Protein AF-A0A7C5D3S9-F1 (afdb_monomer_lite)

Sequence (123 aa):
MNYLIEELVKDNLITKSNVRDFILKNPKRQVRIGALLSQNYIEKSQFYQYILQKLRVGDLSFDSIDALSKEDVNSVELYEFIAQNLNIEYIDLQNIEIDSSLLDKIPTSILLKNRIVITEEDD

pLDDT: mean 89.36, std 5.81, range [56.31, 95.62]

Foldseek 3Di:
DPPVVVVCCVVVQAHPVLVVVLCVVCVPDDDFPLSCCVVVRGPPVNVLVVVLVCVVVVVDDPVVLVVNVVSVDDSLVSQCVNCVVVVHDDDDPPPADADPVVCVVDPVVVCVVVVHGDRDDDD

Radius of gyration: 18.66 Å; chains: 1; bounding box: 46×27×51 Å

Structure (mmCIF, N/CA/C/O backbone):
data_AF-A0A7C5D3S9-F1
#
_entry.id   AF-A0A7C5D3S9-F1
#
loop_
_atom_site.group_PDB
_atom_site.id
_atom_site.type_symbol
_atom_site.label_atom_id
_atom_site.label_alt_id
_atom_site.label_comp_id
_atom_site.label_asym_id
_atom_site.label_entity_id
_atom_site.label_seq_id
_atom_site.pdbx_PDB_ins_code
_atom_site.Cartn_x
_atom_site.Cartn_y
_atom_site.Cartn_z
_atom_site.occupancy
_atom_site.B_iso_or_equiv
_atom_site.auth_seq_id
_atom_site.auth_comp_id
_atom_site.auth_asym_id
_atom_site.auth_atom_id
_atom_site.pdbx_PDB_model_num
ATOM 1 N N . MET A 1 1 ? -21.181 1.972 4.518 1.00 56.31 1 MET A N 1
ATOM 2 C CA . MET A 1 1 ? -19.874 1.904 5.207 1.00 56.31 1 MET A CA 1
ATOM 3 C C . MET A 1 1 ? -18.843 1.624 4.114 1.00 56.31 1 MET A C 1
ATOM 5 O O . MET A 1 1 ? -19.260 1.213 3.039 1.00 56.31 1 MET A O 1
ATOM 9 N N . ASN A 1 2 ? -17.569 1.999 4.263 1.00 72.88 2 ASN A N 1
ATOM 10 C CA . ASN A 1 2 ? -16.589 1.798 3.182 1.00 72.88 2 ASN A CA 1
ATOM 11 C C . ASN A 1 2 ? -16.444 0.283 2.917 1.00 72.88 2 ASN A C 1
ATOM 13 O O . ASN A 1 2 ? -16.224 -0.461 3.871 1.00 72.88 2 ASN A O 1
ATOM 17 N N . TYR A 1 3 ? -16.582 -0.154 1.659 1.00 82.62 3 TYR A N 1
ATOM 18 C CA . TYR A 1 3 ? -16.508 -1.567 1.252 1.00 82.62 3 TYR A CA 1
ATOM 19 C C . TYR A 1 3 ? -15.254 -2.263 1.795 1.00 82.62 3 TYR A C 1
ATOM 21 O O . TYR A 1 3 ? -15.325 -3.373 2.313 1.00 82.62 3 TYR A O 1
ATOM 29 N N . LEU A 1 4 ? -14.108 -1.580 1.778 1.00 85.06 4 LEU A N 1
ATOM 30 C CA . LEU A 1 4 ? -12.866 -2.160 2.275 1.00 85.06 4 LEU A CA 1
ATOM 31 C C . LEU A 1 4 ? -12.877 -2.340 3.800 1.00 85.06 4 LEU A C 1
ATOM 33 O O . LEU A 1 4 ? -12.334 -3.314 4.300 1.00 85.06 4 LEU A O 1
ATOM 37 N N . ILE A 1 5 ? -13.545 -1.459 4.550 1.00 88.38 5 ILE A N 1
ATOM 38 C CA . ILE A 1 5 ? -13.721 -1.636 6.002 1.00 88.38 5 ILE A CA 1
ATOM 39 C C . ILE A 1 5 ? -14.595 -2.862 6.289 1.00 88.38 5 ILE A C 1
ATOM 41 O O . ILE A 1 5 ? -14.334 -3.589 7.243 1.00 88.38 5 ILE A O 1
ATOM 45 N N . GLU A 1 6 ? -15.614 -3.114 5.466 1.00 89.81 6 GLU A N 1
ATOM 46 C CA . GLU A 1 6 ? -16.454 -4.309 5.590 1.00 89.81 6 GLU A CA 1
ATOM 47 C C . GLU A 1 6 ? -15.651 -5.590 5.319 1.00 89.81 6 GLU A C 1
ATOM 49 O O . GLU A 1 6 ? -15.747 -6.536 6.103 1.00 89.81 6 GLU A O 1
ATOM 54 N N . GLU A 1 7 ? -14.795 -5.597 4.293 1.00 91.38 7 GLU A N 1
ATOM 55 C CA . GLU A 1 7 ? -13.892 -6.723 4.018 1.00 91.38 7 GLU A CA 1
ATOM 56 C C . GLU A 1 7 ? -12.853 -6.918 5.137 1.00 91.38 7 GLU A C 1
ATOM 58 O O . GLU A 1 7 ? -12.636 -8.045 5.569 1.00 91.38 7 GLU A O 1
ATOM 63 N N . LEU A 1 8 ? -12.288 -5.846 5.707 1.00 92.56 8 LEU A N 1
ATOM 64 C CA . LEU A 1 8 ? -11.378 -5.947 6.860 1.00 92.56 8 LEU A CA 1
ATOM 65 C C . LEU A 1 8 ? -12.062 -6.553 8.096 1.00 92.56 8 LEU A C 1
ATOM 67 O O . LEU A 1 8 ? -11.425 -7.272 8.866 1.00 92.56 8 LEU A O 1
ATOM 71 N N . VAL A 1 9 ? -13.356 -6.277 8.295 1.00 93.81 9 VAL A N 1
ATOM 72 C CA . VAL A 1 9 ? -14.151 -6.915 9.356 1.00 93.81 9 VAL A CA 1
ATOM 73 C C . VAL A 1 9 ? -14.395 -8.390 9.048 1.00 93.81 9 VAL A C 1
ATOM 75 O O . VAL A 1 9 ? -14.278 -9.234 9.934 1.00 93.81 9 VAL A O 1
ATOM 78 N N . LYS A 1 10 ? -14.767 -8.702 7.807 1.00 93.31 10 LYS A N 1
ATOM 79 C CA . LYS A 1 10 ? -15.065 -10.063 7.344 1.00 93.31 10 LYS A CA 1
ATOM 80 C C . LYS A 1 10 ? -13.840 -10.976 7.427 1.00 93.31 10 LYS A C 1
ATOM 82 O O . LYS A 1 10 ? -13.966 -12.106 7.891 1.00 93.31 10 LYS A O 1
ATOM 87 N N . ASP A 1 11 ? -12.672 -10.453 7.069 1.00 92.50 11 ASP A N 1
ATOM 88 C CA . ASP A 1 11 ? -11.399 -11.175 7.084 1.00 92.50 11 ASP A CA 1
ATOM 89 C C . ASP A 1 11 ? -10.700 -11.098 8.464 1.00 92.50 11 ASP A C 1
ATOM 91 O O . ASP A 1 11 ? -9.571 -11.553 8.625 1.00 92.50 11 ASP A O 1
ATOM 95 N N . ASN A 1 12 ? -11.396 -10.592 9.493 1.00 92.88 12 ASN A N 1
ATOM 96 C CA . ASN A 1 12 ? -10.963 -10.512 10.897 1.00 92.88 12 ASN A CA 1
ATOM 97 C C . ASN A 1 12 ? -9.692 -9.683 11.156 1.00 92.88 12 ASN A C 1
ATOM 99 O O . ASN A 1 12 ? -9.032 -9.874 12.178 1.00 92.88 12 ASN A O 1
ATOM 103 N N . LEU A 1 13 ? -9.371 -8.723 10.287 1.00 93.81 13 LEU A N 1
ATOM 104 C CA . LEU A 1 13 ? -8.325 -7.732 10.562 1.00 93.81 13 LEU A CA 1
ATOM 105 C C . LEU A 1 13 ? -8.773 -6.707 11.610 1.00 93.81 13 LEU A C 1
ATOM 107 O O . LEU A 1 13 ? -7.954 -6.171 12.350 1.00 93.81 13 LEU A O 1
ATOM 111 N N . ILE A 1 14 ? -10.078 -6.445 11.676 1.00 92.88 14 ILE A N 1
ATOM 112 C CA . ILE A 1 14 ? -10.727 -5.647 12.722 1.00 92.88 14 ILE A CA 1
ATOM 113 C C . ILE A 1 14 ? -12.044 -6.273 13.127 1.00 92.88 14 ILE A C 1
ATOM 115 O O . ILE A 1 14 ? -12.665 -7.012 12.373 1.00 92.88 14 ILE A O 1
ATOM 119 N N . THR A 1 15 ? -12.537 -5.913 14.305 1.00 93.00 15 THR A N 1
ATOM 120 C CA . THR A 1 15 ? -13.878 -6.311 14.734 1.00 93.00 15 THR A CA 1
ATOM 121 C C . THR A 1 15 ? -14.879 -5.171 14.572 1.00 93.00 15 THR A C 1
ATOM 123 O O . THR A 1 15 ? -14.541 -3.986 14.626 1.00 93.00 15 THR A O 1
ATOM 126 N N . LYS A 1 16 ? -16.170 -5.514 14.484 1.00 91.75 16 LYS A N 1
ATOM 127 C CA . LYS A 1 16 ? -17.255 -4.520 14.583 1.00 91.75 16 LYS A CA 1
ATOM 128 C C . LYS A 1 16 ? -17.191 -3.724 15.893 1.00 91.75 16 LYS A C 1
ATOM 130 O O . LYS A 1 16 ? -17.602 -2.566 15.909 1.00 91.75 16 LYS A O 1
ATOM 135 N N . SER A 1 17 ? -16.667 -4.324 16.969 1.00 92.19 17 SER A N 1
ATOM 136 C CA . SER A 1 17 ? -16.443 -3.623 18.238 1.00 92.19 17 SER A CA 1
ATOM 137 C C . SER A 1 17 ? -15.373 -2.548 18.088 1.00 92.19 17 SER A C 1
ATOM 139 O O . SER A 1 17 ? -15.618 -1.419 18.484 1.00 92.19 17 SER A O 1
ATOM 141 N N . ASN A 1 18 ? -14.246 -2.846 17.431 1.00 90.44 18 ASN A N 1
ATOM 142 C CA . ASN A 1 18 ? -13.197 -1.856 17.167 1.00 90.44 18 ASN A CA 1
ATOM 143 C C . ASN A 1 18 ? -13.738 -0.650 16.389 1.00 90.44 18 ASN A C 1
ATOM 145 O O . ASN A 1 18 ? -13.484 0.492 16.763 1.00 90.44 18 ASN A O 1
ATOM 149 N N . VAL A 1 19 ? -14.542 -0.899 15.350 1.00 90.31 19 VAL A N 1
ATOM 150 C CA . VAL A 1 19 ? -15.183 0.169 14.565 1.00 90.31 19 VAL A CA 1
ATOM 151 C C . VAL A 1 19 ? -16.153 0.983 15.425 1.00 90.31 19 VAL A C 1
ATOM 153 O O . VAL A 1 19 ? -16.147 2.213 15.377 1.00 90.31 19 VAL A O 1
ATOM 156 N N . ARG A 1 20 ? -16.977 0.318 16.243 1.00 91.75 20 ARG A N 1
ATOM 157 C CA . ARG A 1 20 ? -17.907 0.989 17.158 1.00 91.75 20 ARG A CA 1
ATOM 158 C C . ARG A 1 20 ? -17.167 1.844 18.186 1.00 91.75 20 ARG A C 1
ATOM 160 O O . ARG A 1 20 ? -17.545 2.994 18.394 1.00 91.75 20 ARG A O 1
ATOM 167 N N . ASP A 1 21 ? -16.112 1.309 18.786 1.00 93.88 21 ASP A N 1
ATOM 168 C CA . ASP A 1 21 ? -15.279 2.003 19.766 1.00 93.88 21 ASP A CA 1
ATOM 169 C C . ASP A 1 21 ? -14.603 3.228 19.146 1.00 93.88 21 ASP A C 1
ATOM 171 O O . ASP A 1 21 ? -14.582 4.295 19.763 1.00 93.88 21 ASP A O 1
ATOM 175 N N . PHE A 1 22 ? -14.125 3.112 17.900 1.00 92.44 22 PHE A N 1
ATOM 176 C CA . PHE A 1 22 ? -13.592 4.242 17.145 1.00 92.44 22 PHE A CA 1
ATOM 177 C C . PHE A 1 22 ? -14.638 5.350 16.979 1.00 92.44 22 PHE A C 1
ATOM 179 O O . PHE A 1 22 ? -14.340 6.505 17.282 1.00 92.44 22 PHE A O 1
ATOM 186 N N . ILE A 1 23 ? -15.861 5.010 16.551 1.00 91.56 23 ILE A N 1
ATOM 187 C CA . ILE A 1 23 ? -16.956 5.979 16.359 1.00 91.56 23 ILE A CA 1
ATOM 188 C C . ILE A 1 23 ? -17.303 6.675 17.679 1.00 91.56 23 ILE A C 1
ATOM 190 O O . ILE A 1 23 ? -17.434 7.897 17.718 1.00 91.56 23 ILE A O 1
ATOM 194 N N . LEU A 1 24 ? -17.423 5.910 18.768 1.00 92.31 24 LEU A N 1
ATOM 195 C CA . LEU A 1 24 ? -17.780 6.444 20.084 1.00 92.31 24 LEU A CA 1
ATOM 196 C C . LEU A 1 24 ? -16.711 7.395 20.634 1.00 92.31 24 LEU A C 1
ATOM 198 O O . LEU A 1 24 ? -17.048 8.430 21.204 1.00 92.31 24 LEU A O 1
ATOM 202 N N . LYS A 1 25 ? -15.427 7.071 20.444 1.00 90.44 25 LYS A N 1
ATOM 203 C CA . LYS A 1 25 ? -14.309 7.920 20.884 1.00 90.44 25 LYS A CA 1
ATOM 204 C C . LYS A 1 25 ? -14.055 9.106 19.952 1.00 90.44 25 LYS A C 1
ATOM 206 O O . LYS A 1 25 ? -13.477 10.099 20.383 1.00 90.44 25 LYS A O 1
ATOM 211 N N . ASN A 1 26 ? -14.499 9.031 18.696 1.00 87.12 26 ASN A N 1
ATOM 212 C CA . ASN A 1 26 ? -14.267 10.055 17.677 1.00 87.12 26 ASN A CA 1
ATOM 213 C C . ASN A 1 26 ? -15.575 10.504 16.991 1.00 87.12 26 ASN A C 1
ATOM 215 O O . ASN A 1 26 ? -15.680 10.429 15.766 1.00 87.12 26 ASN A O 1
ATOM 219 N N . PRO A 1 27 ? -16.558 11.053 17.727 1.00 82.69 27 PRO A N 1
ATOM 220 C CA . PRO A 1 27 ? -17.910 11.303 17.209 1.00 82.69 27 PRO A CA 1
ATOM 221 C C . PRO A 1 27 ? -17.979 12.313 16.051 1.00 82.69 27 PRO A C 1
ATOM 223 O O . PRO A 1 27 ? -18.977 12.372 15.341 1.00 82.69 27 PRO A O 1
ATOM 226 N N . LYS A 1 28 ? -16.932 13.126 15.858 1.00 85.00 28 LYS A N 1
ATOM 227 C CA . LYS A 1 28 ? -16.829 14.109 14.766 1.00 85.00 28 LYS A CA 1
ATOM 228 C C . LYS A 1 28 ? -15.975 13.635 13.584 1.00 85.00 28 LYS A C 1
ATOM 230 O O . LYS A 1 28 ? -15.870 14.366 12.604 1.00 85.00 28 LYS A O 1
ATOM 235 N N . ARG A 1 29 ? -15.317 12.472 13.672 1.00 80.88 29 ARG A N 1
ATOM 236 C CA . ARG A 1 29 ? -14.454 11.959 12.598 1.00 80.88 29 ARG A CA 1
ATOM 237 C C . ARG A 1 29 ? -15.192 10.918 11.771 1.00 80.88 29 ARG A C 1
ATOM 239 O O . ARG A 1 29 ? -15.876 10.049 12.302 1.00 80.88 29 ARG A O 1
ATOM 246 N N . GLN A 1 30 ? -14.997 10.987 10.460 1.00 84.44 30 GLN A N 1
ATOM 247 C CA . GLN A 1 30 ? -15.427 9.933 9.552 1.00 84.44 30 GLN A CA 1
ATOM 248 C C . GLN A 1 30 ? -14.591 8.668 9.796 1.00 84.44 30 GLN A C 1
ATOM 250 O O . GLN A 1 30 ? -13.391 8.750 10.060 1.00 84.44 30 GLN A O 1
ATOM 255 N N . VAL A 1 31 ? -15.220 7.496 9.692 1.00 87.12 31 VAL A N 1
ATOM 256 C CA . VAL A 1 31 ? -14.510 6.212 9.742 1.00 87.12 31 VAL A CA 1
ATOM 257 C C . VAL A 1 31 ? -13.793 6.008 8.408 1.00 87.12 31 VAL A C 1
ATOM 259 O O . VAL A 1 31 ? -14.433 5.678 7.412 1.00 87.12 31 VAL A O 1
ATOM 262 N N . ARG A 1 32 ? -12.479 6.244 8.410 1.00 90.69 32 ARG A N 1
ATOM 263 C CA . ARG A 1 32 ? -11.563 6.056 7.276 1.00 90.69 32 ARG A CA 1
ATOM 264 C C . ARG A 1 32 ? -10.429 5.124 7.669 1.00 90.69 32 ARG A C 1
ATOM 266 O O . ARG A 1 32 ? -10.085 5.045 8.850 1.00 90.69 32 ARG A O 1
ATOM 273 N N . ILE A 1 33 ? -9.816 4.465 6.693 1.00 92.31 33 ILE A N 1
ATOM 274 C CA . ILE A 1 33 ? -8.746 3.489 6.953 1.00 92.31 33 ILE A CA 1
ATOM 275 C C . ILE A 1 33 ? -7.523 4.148 7.596 1.00 92.31 33 ILE A C 1
ATOM 277 O O . ILE A 1 33 ? -7.052 3.661 8.622 1.00 92.31 33 ILE A O 1
ATOM 281 N N . GLY A 1 34 ? -7.067 5.296 7.091 1.00 92.19 34 GLY A N 1
ATOM 282 C CA . GLY A 1 34 ? -5.962 6.050 7.692 1.00 92.19 34 GLY A CA 1
ATOM 283 C C . GLY A 1 34 ? -6.241 6.465 9.140 1.00 92.19 34 GLY A C 1
ATOM 284 O O . GLY A 1 34 ? -5.355 6.454 9.998 1.00 92.19 34 GLY A O 1
ATOM 285 N N . ALA A 1 35 ? -7.504 6.740 9.470 1.00 92.00 35 ALA A N 1
ATOM 286 C CA . ALA A 1 35 ? -7.928 7.024 10.840 1.00 92.00 35 ALA A CA 1
ATOM 287 C C . ALA A 1 35 ? -7.830 5.788 11.755 1.00 92.00 35 ALA A C 1
ATOM 289 O O . ALA A 1 35 ? -7.421 5.910 12.909 1.00 92.00 35 ALA A O 1
ATOM 290 N N . LEU A 1 36 ? -8.188 4.605 11.248 1.00 93.06 36 LEU A N 1
ATOM 291 C CA . LEU A 1 36 ? -8.080 3.349 11.994 1.00 93.06 36 LEU A CA 1
ATOM 292 C C . LEU A 1 36 ? -6.614 2.939 12.196 1.00 93.06 36 LEU A C 1
ATOM 294 O O . LEU A 1 36 ? -6.256 2.514 13.294 1.00 93.06 36 LEU A O 1
ATOM 298 N N . LEU A 1 37 ? -5.772 3.133 11.177 1.00 93.56 37 LEU A N 1
ATOM 299 C CA . LEU A 1 37 ? -4.326 2.904 11.240 1.00 93.56 37 LEU A CA 1
ATOM 300 C C . LEU A 1 37 ? -3.646 3.851 12.240 1.00 93.56 37 LEU A C 1
ATOM 302 O O . LEU A 1 37 ? -2.952 3.400 13.143 1.00 93.56 37 LEU A O 1
ATOM 306 N N . SER A 1 38 ? -3.895 5.161 12.141 1.00 92.38 38 SER A N 1
ATOM 307 C CA . SER A 1 38 ? -3.262 6.165 13.020 1.00 92.38 38 SER A CA 1
ATOM 308 C C . SER A 1 38 ? -3.654 6.043 14.495 1.00 92.38 38 SER A C 1
ATOM 310 O O . SER A 1 38 ? -2.931 6.523 15.365 1.00 92.38 38 SER A O 1
ATOM 312 N N . GLN A 1 39 ? -4.789 5.406 14.791 1.00 91.81 39 GLN A N 1
ATOM 313 C CA . GLN A 1 39 ? -5.239 5.133 16.158 1.00 91.81 39 GLN A CA 1
ATOM 314 C C . GLN A 1 39 ? -5.007 3.680 16.600 1.00 91.81 39 GLN A C 1
ATOM 316 O O . GLN A 1 39 ? -5.527 3.283 17.642 1.00 91.81 39 GLN A O 1
ATOM 321 N N . ASN A 1 40 ? -4.228 2.895 15.846 1.00 92.31 40 ASN A N 1
ATOM 322 C CA . ASN A 1 40 ? -3.874 1.506 16.160 1.00 92.31 40 ASN A CA 1
ATOM 323 C C . ASN A 1 40 ? -5.081 0.563 16.338 1.00 92.31 40 ASN A C 1
ATOM 325 O O . ASN A 1 40 ? -4.999 -0.422 17.070 1.00 92.31 40 ASN A O 1
ATOM 329 N N . TYR A 1 41 ? -6.209 0.842 15.676 1.00 92.56 41 TYR A N 1
ATOM 330 C CA . TYR A 1 41 ? -7.298 -0.138 15.560 1.00 92.56 41 TYR A CA 1
ATOM 331 C C . TYR A 1 41 ? -6.965 -1.236 14.549 1.00 92.56 41 TYR A C 1
ATOM 333 O O . TYR A 1 41 ? -7.558 -2.307 14.610 1.00 92.56 41 TYR A O 1
ATOM 341 N N . ILE A 1 42 ? -6.034 -0.951 13.635 1.00 92.69 42 ILE A N 1
ATOM 342 C CA . ILE A 1 42 ? -5.431 -1.889 12.691 1.00 92.69 42 ILE A CA 1
ATOM 343 C C . ILE A 1 42 ? -3.924 -1.735 12.823 1.00 92.69 42 ILE A C 1
ATOM 345 O O . ILE A 1 42 ? -3.424 -0.609 12.801 1.00 92.69 42 ILE A O 1
ATOM 349 N N . GLU A 1 43 ? -3.202 -2.842 12.939 1.00 93.00 43 GLU A N 1
ATOM 350 C CA . GLU A 1 43 ? -1.746 -2.807 12.872 1.00 93.00 43 GLU A CA 1
ATOM 351 C C . GLU A 1 43 ? -1.312 -2.593 11.411 1.00 93.00 43 GLU A C 1
ATOM 353 O O . GLU A 1 43 ? -1.813 -3.237 10.485 1.00 93.00 43 GLU A O 1
ATOM 358 N N . LYS A 1 44 ? -0.415 -1.630 11.184 1.00 93.81 44 LYS A N 1
ATOM 359 C CA . LYS A 1 44 ? -0.055 -1.165 9.840 1.00 93.81 44 LYS A CA 1
ATOM 360 C C . LYS A 1 44 ? 0.582 -2.265 8.994 1.00 93.81 44 LYS A C 1
ATOM 362 O O . LYS A 1 44 ? 0.224 -2.401 7.827 1.00 93.81 44 LYS A O 1
ATOM 367 N N . SER A 1 45 ? 1.480 -3.065 9.567 1.00 92.88 45 SER A N 1
ATOM 368 C CA . SER A 1 45 ? 2.129 -4.156 8.838 1.00 92.88 45 SER A CA 1
ATOM 369 C C . SER A 1 45 ? 1.134 -5.257 8.448 1.00 92.88 45 SER A C 1
ATOM 371 O O . SER A 1 45 ? 1.178 -5.738 7.318 1.00 92.88 45 SER A O 1
ATOM 373 N N . GLN A 1 46 ? 0.168 -5.586 9.312 1.00 94.81 46 GLN A N 1
ATOM 374 C CA . GLN A 1 46 ? -0.929 -6.511 9.015 1.00 94.81 46 GLN A CA 1
ATOM 375 C C . GLN A 1 46 ? -1.812 -5.992 7.883 1.00 94.81 46 GLN A C 1
ATOM 377 O O . GLN A 1 46 ? -2.149 -6.748 6.972 1.00 94.81 46 GLN A O 1
ATOM 382 N N . PHE A 1 47 ? -2.150 -4.700 7.901 1.00 95.44 47 PHE A N 1
ATOM 383 C CA . PHE A 1 47 ? -2.894 -4.078 6.809 1.00 95.44 47 PHE A CA 1
ATOM 384 C C . PHE A 1 47 ? -2.120 -4.149 5.487 1.00 95.44 47 PHE A C 1
ATOM 386 O O . PHE A 1 47 ? -2.682 -4.545 4.470 1.00 95.44 47 PHE A O 1
ATOM 393 N N . TYR A 1 48 ? -0.824 -3.831 5.494 1.00 95.56 48 TYR A N 1
ATOM 394 C CA . TYR A 1 48 ? 0.001 -3.859 4.282 1.00 95.56 48 TYR A CA 1
ATOM 395 C C . TYR A 1 48 ? 0.157 -5.285 3.736 1.00 95.56 48 TYR A C 1
ATOM 397 O O . TYR A 1 48 ? 0.004 -5.503 2.534 1.00 95.56 48 TYR A O 1
ATOM 405 N N . GLN A 1 49 ? 0.362 -6.275 4.612 1.00 95.31 49 GLN A N 1
ATOM 406 C CA . GLN A 1 49 ? 0.370 -7.692 4.235 1.00 95.31 49 GLN A CA 1
ATOM 407 C C . GLN A 1 49 ? -0.964 -8.131 3.620 1.00 95.31 49 GLN A C 1
ATOM 409 O O . GLN A 1 49 ? -0.978 -8.839 2.615 1.00 95.31 49 GLN A O 1
ATOM 414 N N . TYR A 1 50 ? -2.088 -7.690 4.183 1.00 95.12 50 TYR A N 1
ATOM 415 C CA . TYR A 1 50 ? -3.410 -7.990 3.643 1.00 95.12 50 TYR A CA 1
ATOM 416 C C . TYR A 1 50 ? -3.615 -7.409 2.241 1.00 95.12 50 TYR A C 1
ATOM 418 O O . TYR A 1 50 ? -4.057 -8.123 1.341 1.00 95.12 50 TYR A O 1
ATOM 426 N N . ILE A 1 51 ? -3.238 -6.145 2.020 1.00 94.69 51 ILE A N 1
ATOM 427 C CA . ILE A 1 51 ? -3.313 -5.534 0.687 1.00 94.69 51 ILE A CA 1
ATOM 428 C C . ILE A 1 51 ? -2.438 -6.302 -0.308 1.00 94.69 51 ILE A C 1
ATOM 430 O O . ILE A 1 51 ? -2.912 -6.658 -1.386 1.00 94.69 51 ILE A O 1
ATOM 434 N N . LEU A 1 52 ? -1.201 -6.639 0.067 1.00 94.25 52 LEU A N 1
ATOM 435 C CA . LEU A 1 52 ? -0.305 -7.442 -0.766 1.00 94.25 52 LEU A CA 1
ATOM 436 C C . LEU A 1 52 ? -0.917 -8.801 -1.136 1.00 94.25 52 LEU A C 1
ATOM 438 O O . LEU A 1 52 ? -0.824 -9.230 -2.287 1.00 94.25 52 LEU A O 1
ATOM 442 N N . GLN A 1 53 ? -1.563 -9.483 -0.189 1.00 94.25 53 GLN A N 1
ATOM 443 C CA . GLN A 1 53 ? -2.249 -10.746 -0.462 1.00 94.25 53 GLN A CA 1
ATOM 444 C C . GLN A 1 53 ? -3.396 -10.569 -1.460 1.00 94.25 53 GLN A C 1
ATOM 446 O O . GLN A 1 53 ? -3.494 -11.349 -2.406 1.00 94.25 53 GLN A O 1
ATOM 451 N N . LYS A 1 54 ? -4.220 -9.528 -1.299 1.00 93.00 54 LYS A N 1
ATOM 452 C CA . LYS A 1 54 ? -5.330 -9.236 -2.217 1.00 93.00 54 LYS A CA 1
ATOM 453 C C . LYS A 1 54 ? -4.846 -8.871 -3.624 1.00 93.00 54 LYS A C 1
ATOM 455 O O . LYS A 1 54 ? -5.466 -9.294 -4.595 1.00 93.00 54 LYS A O 1
ATOM 460 N N . LEU A 1 55 ? -3.715 -8.172 -3.752 1.00 92.62 55 LEU A N 1
ATOM 461 C CA . LEU A 1 55 ? -3.070 -7.922 -5.050 1.00 92.62 55 LEU A CA 1
ATOM 462 C C . LEU A 1 55 ? -2.598 -9.226 -5.707 1.00 92.62 55 LEU A C 1
ATOM 464 O O . LEU A 1 55 ? -2.834 -9.439 -6.892 1.00 92.62 55 LEU A O 1
ATOM 468 N N . ARG A 1 56 ? -1.964 -10.127 -4.941 1.00 91.81 56 ARG A N 1
ATOM 469 C CA . ARG A 1 56 ? -1.441 -11.407 -5.458 1.00 91.81 56 ARG A CA 1
ATOM 470 C C . ARG A 1 56 ? -2.530 -12.318 -6.022 1.00 91.81 56 ARG A C 1
ATOM 472 O O . ARG A 1 56 ? -2.270 -13.028 -6.989 1.00 91.81 56 ARG A O 1
ATOM 479 N N . VAL A 1 57 ? -3.720 -12.313 -5.423 1.00 92.81 57 VAL A N 1
ATOM 480 C CA . VAL A 1 57 ? -4.862 -13.120 -5.893 1.00 92.81 57 VAL A CA 1
ATOM 481 C C . VAL A 1 57 ? -5.738 -12.390 -6.918 1.00 92.81 57 VAL A C 1
ATOM 483 O O . VAL A 1 57 ? -6.652 -12.995 -7.467 1.00 92.81 57 VAL A O 1
ATOM 486 N N . GLY A 1 58 ? -5.450 -11.115 -7.201 1.00 90.69 58 GLY A N 1
ATOM 487 C CA . GLY A 1 58 ? -6.201 -10.296 -8.154 1.00 90.69 58 GLY A CA 1
ATOM 488 C C . GLY A 1 58 ? -7.517 -9.717 -7.621 1.00 90.69 58 GLY A C 1
ATOM 489 O O . GLY A 1 58 ? -8.289 -9.173 -8.405 1.00 90.69 58 GLY A O 1
ATOM 490 N N . ASP A 1 59 ? -7.768 -9.794 -6.310 1.00 90.56 59 ASP A N 1
ATOM 491 C CA . ASP A 1 59 ? -8.941 -9.188 -5.655 1.00 90.56 59 ASP A CA 1
ATOM 492 C C . ASP A 1 59 ? -8.831 -7.655 -5.578 1.00 90.56 59 ASP A C 1
ATOM 494 O O . ASP A 1 59 ? -9.841 -6.955 -5.490 1.00 90.56 59 ASP A O 1
ATOM 498 N N . LEU A 1 60 ? -7.602 -7.128 -5.592 1.00 90.44 60 LEU A N 1
ATOM 499 C CA . LEU A 1 60 ? -7.304 -5.701 -5.698 1.00 90.44 60 LEU A CA 1
ATOM 500 C C . LEU A 1 60 ? -6.365 -5.437 -6.876 1.00 90.44 60 LEU A C 1
ATOM 502 O O . LEU A 1 60 ? -5.555 -6.283 -7.252 1.00 90.44 60 LEU A O 1
ATOM 506 N N . SER A 1 61 ? -6.451 -4.226 -7.420 1.00 90.06 61 SER A N 1
ATOM 507 C CA . SER A 1 61 ? -5.524 -3.691 -8.422 1.00 90.06 61 SER A CA 1
ATOM 508 C C . SER A 1 61 ? -4.684 -2.552 -7.840 1.00 90.06 61 SER A C 1
ATOM 510 O O . SER A 1 61 ? -5.024 -1.991 -6.797 1.00 90.06 61 SER A O 1
ATOM 512 N N . PHE A 1 62 ? -3.624 -2.147 -8.543 1.00 86.56 62 PHE A N 1
ATOM 513 C CA . PHE A 1 62 ? -2.856 -0.949 -8.181 1.00 86.56 62 PHE A CA 1
ATOM 514 C C . PHE A 1 62 ? -3.723 0.328 -8.185 1.00 86.56 62 PHE A C 1
ATOM 516 O O . PHE A 1 62 ? -3.588 1.145 -7.281 1.00 86.56 62 PHE A O 1
ATOM 523 N N . ASP A 1 63 ? -4.729 0.437 -9.063 1.00 86.25 63 AS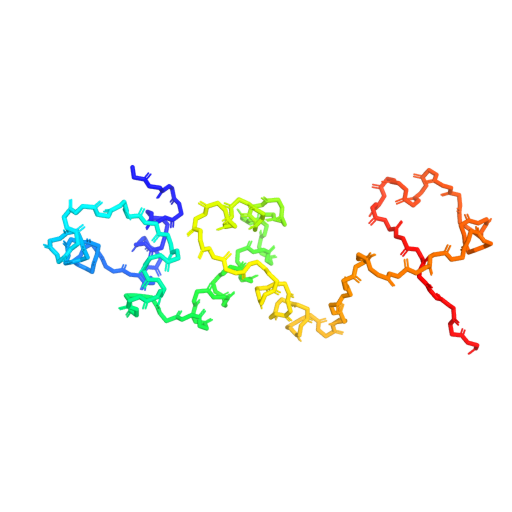P A N 1
ATOM 524 C CA . ASP A 1 63 ? -5.709 1.542 -9.025 1.00 86.25 63 ASP A CA 1
ATOM 525 C C . ASP A 1 63 ? -6.483 1.601 -7.689 1.00 86.25 63 ASP A C 1
ATOM 527 O O . ASP A 1 63 ? -6.928 2.662 -7.241 1.00 86.25 63 ASP A O 1
ATOM 531 N N . SER A 1 64 ? -6.650 0.453 -7.021 1.00 86.62 64 SER A N 1
ATOM 532 C CA . SER A 1 64 ? -7.286 0.385 -5.700 1.00 86.62 64 SER A CA 1
ATOM 533 C C . SER A 1 64 ? -6.395 0.980 -4.606 1.00 86.62 64 SER A C 1
ATOM 535 O O . SER A 1 64 ? -6.913 1.481 -3.609 1.00 86.62 64 SER A O 1
ATOM 537 N N . ILE A 1 65 ? -5.071 0.961 -4.789 1.00 86.38 65 ILE A N 1
ATOM 538 C CA . ILE A 1 65 ? -4.107 1.573 -3.867 1.00 86.38 65 ILE A CA 1
ATOM 539 C C . ILE A 1 65 ? -4.177 3.096 -3.972 1.00 86.38 65 ILE A C 1
ATOM 541 O O . ILE A 1 65 ? -4.216 3.782 -2.953 1.00 86.38 65 ILE A O 1
ATOM 545 N N . ASP A 1 66 ? -4.311 3.641 -5.178 1.00 83.06 66 ASP A N 1
ATOM 546 C CA . ASP A 1 66 ? -4.494 5.084 -5.353 1.00 83.06 66 ASP A CA 1
ATOM 547 C C . ASP A 1 66 ? -5.776 5.580 -4.670 1.00 83.06 66 ASP A C 1
ATOM 549 O O . ASP A 1 66 ? -5.801 6.660 -4.070 1.00 83.06 66 ASP A O 1
ATOM 553 N N . ALA A 1 67 ? -6.833 4.762 -4.672 1.00 86.69 67 ALA A N 1
ATOM 554 C CA . ALA A 1 67 ? -8.048 5.049 -3.917 1.00 86.69 67 ALA A CA 1
ATOM 555 C C . ALA A 1 67 ? -7.812 5.098 -2.393 1.00 86.69 67 ALA A C 1
ATOM 557 O O . ALA A 1 67 ? -8.464 5.897 -1.719 1.00 86.69 67 ALA A O 1
ATOM 558 N N . LEU A 1 68 ? -6.856 4.330 -1.848 1.00 88.38 68 LEU A N 1
ATOM 559 C CA . LEU A 1 68 ? -6.487 4.377 -0.424 1.00 88.38 68 LEU A CA 1
ATOM 560 C C . LEU A 1 68 ? -5.867 5.715 -0.015 1.00 88.38 68 LEU A C 1
ATOM 562 O O . LEU A 1 68 ? -6.044 6.138 1.127 1.00 88.38 68 LEU A O 1
ATOM 566 N N . SER A 1 69 ? -5.220 6.428 -0.939 1.00 84.94 69 SER A N 1
ATOM 567 C CA . SER A 1 69 ? -4.708 7.779 -0.665 1.00 84.94 69 SER A CA 1
ATOM 568 C C . SER A 1 69 ? -5.837 8.740 -0.262 1.00 84.94 69 SER A C 1
ATOM 570 O O . SER A 1 69 ? -5.649 9.614 0.579 1.00 84.94 69 SER A O 1
ATOM 572 N N . LYS A 1 70 ? -7.055 8.544 -0.796 1.00 86.12 70 LYS A N 1
ATOM 573 C CA . LYS A 1 70 ? -8.254 9.324 -0.420 1.00 86.12 70 LYS A CA 1
ATOM 574 C C . LYS A 1 70 ? -8.806 8.951 0.962 1.00 86.12 70 LYS A C 1
ATOM 576 O O . LYS A 1 70 ? -9.610 9.692 1.522 1.00 86.12 70 LYS A O 1
ATOM 581 N N . GLU A 1 71 ? -8.376 7.814 1.502 1.00 88.94 71 GLU A N 1
ATOM 582 C CA . GLU A 1 71 ? -8.698 7.307 2.839 1.00 88.94 71 GLU A CA 1
ATOM 583 C C . GLU A 1 71 ? -7.602 7.642 3.866 1.00 88.94 71 GLU A C 1
ATOM 585 O O . GLU A 1 71 ? -7.581 7.054 4.948 1.00 88.94 71 GLU A O 1
ATOM 590 N N . ASP A 1 72 ? -6.712 8.588 3.541 1.00 89.56 72 ASP A N 1
ATOM 591 C CA . ASP A 1 72 ? -5.593 9.040 4.376 1.00 89.56 72 ASP A CA 1
ATOM 592 C C . ASP A 1 72 ? -4.562 7.927 4.676 1.00 89.56 72 ASP A C 1
ATOM 594 O O . ASP A 1 72 ? -3.917 7.918 5.726 1.00 89.56 72 ASP A O 1
ATOM 598 N N . VAL A 1 73 ? -4.415 6.958 3.764 1.00 92.69 73 VAL A N 1
ATOM 599 C CA . VAL A 1 73 ? -3.350 5.943 3.803 1.00 92.69 73 VAL A CA 1
ATOM 600 C C . VAL A 1 73 ? -2.147 6.450 3.009 1.00 92.69 73 VAL A C 1
ATOM 602 O O . VAL A 1 73 ? -2.306 6.972 1.908 1.00 92.69 73 VAL A O 1
ATOM 605 N N . ASN A 1 74 ? -0.938 6.269 3.542 1.00 91.81 74 ASN A N 1
ATOM 606 C CA . ASN A 1 74 ? 0.292 6.610 2.833 1.00 91.81 74 ASN A CA 1
ATOM 607 C C . ASN A 1 74 ? 0.582 5.565 1.741 1.00 91.81 74 ASN A C 1
ATOM 609 O O . ASN A 1 74 ? 1.071 4.471 2.026 1.00 91.81 74 ASN A O 1
ATOM 613 N N . SER A 1 75 ? 0.244 5.898 0.496 1.00 90.06 75 SER A N 1
ATOM 614 C CA . SER A 1 75 ? 0.429 5.021 -0.662 1.00 90.06 75 SER A CA 1
ATOM 615 C C . SER A 1 75 ? 1.895 4.808 -1.027 1.00 90.06 75 SER A C 1
ATOM 617 O O . SER A 1 75 ? 2.230 3.705 -1.439 1.00 90.06 75 SER A O 1
ATOM 619 N N . VAL A 1 76 ? 2.774 5.793 -0.806 1.00 91.62 76 VAL A N 1
ATOM 620 C CA . VAL A 1 76 ? 4.221 5.659 -1.062 1.00 91.62 76 VAL A CA 1
ATOM 621 C C . VAL A 1 76 ? 4.808 4.540 -0.208 1.00 91.62 76 VAL A C 1
ATOM 623 O O . VAL A 1 76 ? 5.365 3.587 -0.740 1.00 91.62 76 VAL A O 1
ATOM 626 N N . GLU A 1 77 ? 4.580 4.581 1.105 1.00 93.62 77 GLU A N 1
ATOM 627 C CA . GLU A 1 77 ? 5.061 3.528 2.011 1.00 93.62 77 GLU A CA 1
ATOM 628 C C . GLU A 1 77 ? 4.467 2.149 1.682 1.00 93.62 77 GLU A C 1
ATOM 630 O O . GLU A 1 77 ? 5.101 1.118 1.901 1.00 93.62 77 GLU A O 1
ATOM 635 N N . LEU A 1 78 ? 3.225 2.105 1.189 1.00 94.06 78 LEU A N 1
ATOM 636 C CA . LEU A 1 78 ? 2.595 0.860 0.755 1.00 94.06 78 LEU A CA 1
ATOM 637 C C . LEU A 1 78 ? 3.228 0.335 -0.543 1.00 94.06 78 LEU A C 1
ATOM 639 O O . LEU A 1 78 ? 3.457 -0.868 -0.653 1.00 94.06 78 LEU A O 1
ATOM 643 N N . TYR A 1 79 ? 3.552 1.207 -1.501 1.00 93.38 79 TYR A N 1
ATOM 644 C CA . TYR A 1 79 ? 4.270 0.831 -2.718 1.00 93.38 79 TYR A CA 1
ATOM 645 C C . TYR A 1 79 ? 5.681 0.328 -2.414 1.00 93.38 79 TYR A C 1
ATOM 647 O O . TYR A 1 79 ? 6.049 -0.736 -2.908 1.00 93.38 79 TYR A O 1
ATOM 655 N N . GLU A 1 80 ? 6.429 1.011 -1.547 1.00 94.69 80 GLU A N 1
ATOM 656 C CA . GLU A 1 80 ? 7.742 0.559 -1.071 1.00 94.69 80 GLU A CA 1
ATOM 657 C C . GLU A 1 80 ? 7.654 -0.825 -0.418 1.00 94.69 80 GLU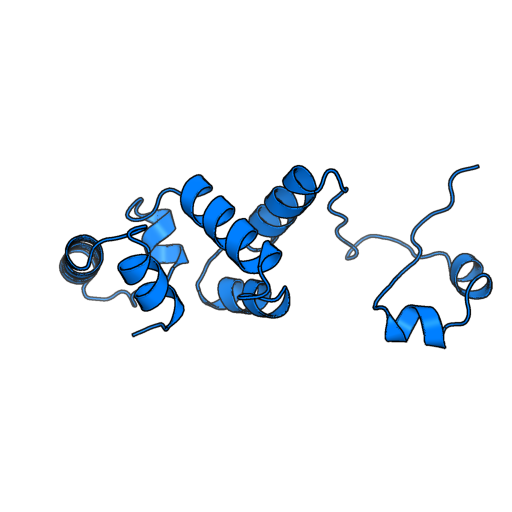 A C 1
ATOM 659 O O . GLU A 1 80 ? 8.440 -1.722 -0.724 1.00 94.69 80 GLU A O 1
ATOM 664 N N . PHE A 1 81 ? 6.651 -1.034 0.439 1.00 95.12 81 PHE A N 1
ATOM 665 C CA . PHE A 1 81 ? 6.414 -2.326 1.068 1.00 95.12 81 PHE A CA 1
ATOM 666 C C . PHE A 1 81 ? 6.121 -3.428 0.040 1.00 95.12 81 PHE A C 1
ATOM 668 O O . PHE A 1 81 ? 6.646 -4.539 0.148 1.00 95.12 81 PHE A O 1
ATOM 675 N N . ILE A 1 82 ? 5.286 -3.146 -0.964 1.00 94.25 82 ILE A N 1
ATOM 676 C CA . ILE A 1 82 ? 4.976 -4.096 -2.039 1.00 94.25 82 ILE A CA 1
ATOM 677 C C . ILE A 1 82 ? 6.239 -4.411 -2.846 1.00 94.25 82 ILE A C 1
ATOM 679 O O . ILE A 1 82 ? 6.517 -5.587 -3.080 1.00 94.25 82 ILE A O 1
ATOM 683 N N . ALA A 1 83 ? 7.019 -3.394 -3.217 1.00 94.25 83 ALA A N 1
ATOM 684 C CA . ALA A 1 83 ? 8.251 -3.536 -3.986 1.00 94.25 83 ALA A CA 1
ATOM 685 C C . ALA A 1 83 ? 9.270 -4.431 -3.261 1.00 94.25 83 ALA A C 1
ATOM 687 O O . ALA A 1 83 ? 9.725 -5.432 -3.820 1.00 94.25 83 ALA A O 1
ATOM 688 N N . GLN A 1 84 ? 9.504 -4.177 -1.967 1.00 95.62 84 GLN A N 1
ATOM 689 C CA . GLN A 1 84 ? 10.347 -5.021 -1.113 1.00 95.62 84 GLN A CA 1
ATOM 690 C C . GLN A 1 84 ? 9.878 -6.483 -1.094 1.00 95.62 84 GLN A C 1
ATOM 692 O O . GLN A 1 84 ? 10.688 -7.399 -1.189 1.00 95.62 84 GLN A O 1
ATOM 697 N N . ASN A 1 85 ? 8.566 -6.727 -1.017 1.00 94.50 85 ASN A N 1
ATOM 698 C CA . ASN A 1 85 ? 8.008 -8.085 -1.004 1.00 94.50 85 ASN A CA 1
ATOM 699 C C . ASN A 1 85 ? 8.021 -8.784 -2.376 1.00 94.50 85 ASN A C 1
ATOM 701 O O . ASN A 1 85 ? 7.767 -9.991 -2.447 1.00 94.50 85 ASN A O 1
ATOM 705 N N . LEU A 1 86 ? 8.260 -8.040 -3.454 1.00 90.25 86 LEU A N 1
ATOM 706 C CA . LEU A 1 86 ? 8.440 -8.558 -4.808 1.00 90.25 86 LEU A CA 1
ATOM 707 C C . LEU A 1 86 ? 9.921 -8.622 -5.211 1.00 90.25 86 LEU A C 1
ATOM 709 O O . LEU A 1 86 ? 10.213 -9.092 -6.307 1.00 90.25 86 LEU A O 1
ATOM 713 N N . ASN A 1 87 ? 10.841 -8.208 -4.328 1.00 93.88 87 ASN A N 1
ATOM 714 C CA . ASN A 1 87 ? 12.266 -8.036 -4.621 1.00 93.88 87 ASN A CA 1
ATOM 715 C C . ASN A 1 87 ? 12.510 -7.155 -5.858 1.00 93.88 87 ASN A C 1
ATOM 717 O O . ASN A 1 87 ? 13.369 -7.460 -6.683 1.00 93.88 87 ASN A O 1
ATOM 721 N N . ILE A 1 88 ? 11.734 -6.080 -5.988 1.00 93.06 88 ILE A N 1
ATOM 722 C CA . ILE A 1 88 ? 11.924 -5.039 -7.001 1.00 93.06 88 ILE A CA 1
ATOM 723 C C . ILE A 1 88 ? 12.173 -3.704 -6.306 1.00 93.06 88 ILE A C 1
ATOM 725 O O . ILE A 1 88 ? 11.813 -3.519 -5.141 1.00 93.06 88 ILE A O 1
ATOM 729 N N . GLU A 1 89 ? 12.774 -2.766 -7.023 1.00 91.06 89 GLU A N 1
ATOM 730 C CA . GLU A 1 89 ? 12.961 -1.406 -6.536 1.00 91.06 89 GLU A CA 1
ATOM 731 C C . GLU A 1 89 ? 11.681 -0.578 -6.708 1.00 91.06 89 GLU A C 1
ATOM 733 O O . GLU A 1 89 ? 10.975 -0.689 -7.713 1.00 91.06 89 GLU A O 1
ATOM 738 N N . TYR A 1 90 ? 11.373 0.251 -5.709 1.00 92.38 90 TYR A N 1
ATOM 739 C CA . TYR A 1 90 ? 10.388 1.317 -5.858 1.00 92.38 90 TYR A CA 1
ATOM 740 C C . TYR A 1 90 ? 11.096 2.563 -6.383 1.00 92.38 90 TYR A C 1
ATOM 742 O O . TYR A 1 90 ? 12.004 3.076 -5.733 1.00 92.38 90 TYR A O 1
ATOM 750 N N . ILE A 1 91 ? 10.648 3.058 -7.534 1.00 89.75 91 ILE A N 1
ATOM 751 C CA . ILE A 1 91 ? 11.237 4.213 -8.207 1.00 89.75 91 ILE A CA 1
ATOM 752 C C . ILE A 1 91 ? 10.194 5.336 -8.262 1.00 89.75 91 ILE A C 1
ATOM 754 O O . ILE A 1 91 ? 9.136 5.177 -8.875 1.00 89.75 91 ILE A O 1
ATOM 758 N N . ASP A 1 92 ? 10.495 6.484 -7.645 1.00 88.31 92 ASP A N 1
ATOM 759 C CA . ASP A 1 92 ? 9.696 7.705 -7.804 1.00 88.31 92 ASP A CA 1
ATOM 760 C C . ASP A 1 92 ? 10.131 8.458 -9.067 1.00 88.31 92 ASP A C 1
ATOM 762 O O . ASP A 1 92 ? 11.204 9.060 -9.131 1.00 88.31 92 ASP A O 1
ATOM 766 N N . LEU A 1 93 ? 9.264 8.439 -10.077 1.00 87.62 93 LEU A N 1
ATOM 767 C CA . LEU A 1 93 ? 9.528 9.049 -11.376 1.00 87.62 93 LEU A CA 1
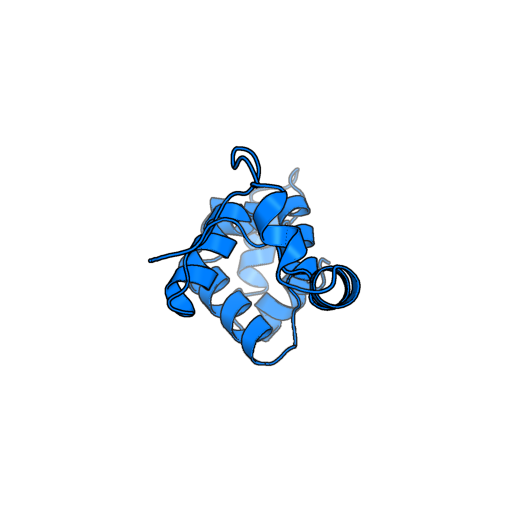ATOM 768 C C . LEU A 1 93 ? 9.478 10.590 -11.365 1.00 87.62 93 LEU A C 1
ATOM 770 O O . LEU A 1 93 ? 9.835 11.191 -12.374 1.00 87.62 93 LEU A O 1
ATOM 774 N N . GLN A 1 94 ? 9.047 11.257 -10.282 1.00 85.38 94 GLN A N 1
ATOM 775 C CA . GLN A 1 94 ? 8.865 12.721 -10.276 1.00 85.38 94 GLN A CA 1
ATOM 776 C C . GLN A 1 94 ? 10.143 13.514 -10.583 1.00 85.38 94 GLN A C 1
ATOM 778 O O . GLN A 1 94 ? 10.050 14.615 -11.121 1.00 85.38 94 GLN A O 1
ATOM 783 N N . ASN A 1 95 ? 11.314 12.966 -10.251 1.00 80.19 95 ASN A N 1
ATOM 784 C CA . ASN A 1 95 ? 12.603 13.650 -10.396 1.00 80.19 95 ASN A CA 1
ATOM 785 C C . ASN A 1 95 ? 13.587 12.904 -11.306 1.00 80.19 95 ASN A C 1
ATOM 787 O O . ASN A 1 95 ? 14.786 13.168 -11.249 1.00 80.19 95 ASN A O 1
ATOM 791 N N . ILE A 1 96 ? 13.101 11.965 -12.121 1.00 85.00 96 ILE A N 1
ATOM 792 C CA . ILE A 1 96 ? 13.952 11.193 -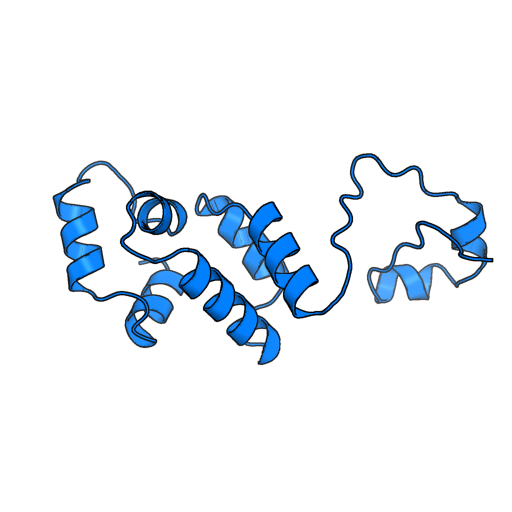13.028 1.00 85.00 96 ILE A CA 1
ATOM 793 C C . ILE A 1 96 ? 13.922 11.834 -14.409 1.00 85.00 96 ILE A C 1
ATOM 795 O O . ILE A 1 96 ? 12.864 11.982 -15.024 1.00 85.00 96 ILE A O 1
ATOM 799 N N . GLU A 1 97 ? 15.100 12.206 -14.903 1.00 81.75 97 GLU A N 1
ATOM 800 C CA . GLU A 1 97 ? 15.275 12.580 -16.301 1.00 81.75 97 GLU A CA 1
ATOM 801 C C . GLU A 1 97 ? 15.300 11.310 -17.151 1.00 81.75 97 GLU A C 1
ATOM 803 O O . GLU A 1 97 ? 16.164 10.453 -16.989 1.00 81.75 97 GLU A O 1
ATOM 808 N N . ILE A 1 98 ? 14.324 11.179 -18.048 1.00 82.81 98 ILE A N 1
ATOM 809 C CA . ILE A 1 98 ? 14.245 10.050 -18.973 1.00 82.81 98 ILE A CA 1
ATOM 810 C C . ILE A 1 98 ? 15.010 10.426 -20.240 1.00 82.81 98 ILE A C 1
ATOM 812 O O . ILE A 1 98 ? 14.607 11.350 -20.954 1.00 82.81 98 ILE A O 1
ATOM 816 N N . ASP A 1 99 ? 16.076 9.689 -20.552 1.00 85.12 99 ASP A N 1
ATOM 817 C CA . ASP A 1 99 ? 16.744 9.828 -21.842 1.00 85.12 99 ASP A CA 1
ATOM 818 C C . ASP A 1 99 ? 15.828 9.314 -22.961 1.00 85.12 99 ASP A C 1
ATOM 820 O O . ASP A 1 99 ? 15.518 8.125 -23.072 1.00 85.12 99 ASP A O 1
ATOM 824 N N . SER A 1 100 ? 15.409 10.233 -23.830 1.00 83.31 100 SER A N 1
ATOM 825 C CA . SER A 1 100 ? 14.596 9.925 -25.006 1.00 83.31 100 SER A CA 1
ATOM 826 C C . SER A 1 100 ? 15.215 8.867 -25.927 1.00 83.31 100 SER A C 1
ATOM 828 O O . SER A 1 100 ? 14.464 8.140 -26.573 1.00 83.31 100 SER A O 1
ATOM 830 N N . SER A 1 101 ? 16.547 8.728 -25.952 1.00 87.38 101 SER A N 1
ATOM 831 C CA . SER A 1 101 ? 17.239 7.731 -26.776 1.00 87.38 101 SER A CA 1
ATOM 832 C C . SER A 1 101 ? 16.893 6.287 -26.377 1.00 87.38 101 SER A C 1
ATOM 834 O O . SER A 1 101 ? 16.890 5.384 -27.217 1.00 87.38 101 SER A O 1
ATOM 836 N N . LEU A 1 102 ? 16.515 6.060 -25.112 1.00 84.06 102 LEU A N 1
ATOM 837 C CA . LEU A 1 102 ? 16.092 4.752 -24.609 1.00 84.06 102 LEU A CA 1
ATOM 838 C C . LEU A 1 102 ? 14.734 4.334 -25.186 1.00 84.06 102 LEU A C 1
ATOM 840 O O . LEU A 1 102 ? 14.490 3.146 -25.404 1.00 84.06 102 LEU A O 1
ATOM 844 N N . LEU A 1 103 ? 13.862 5.299 -25.494 1.00 83.69 103 LEU A N 1
ATOM 845 C CA . LEU A 1 103 ? 12.531 5.044 -26.050 1.00 83.69 103 LEU A CA 1
ATOM 846 C C . LEU A 1 103 ? 12.579 4.580 -27.512 1.00 83.69 103 LEU A C 1
ATOM 848 O O . LEU A 1 103 ? 11.634 3.937 -27.967 1.00 83.69 103 LEU A O 1
ATOM 852 N N . ASP A 1 104 ? 13.675 4.843 -28.230 1.00 85.56 104 ASP A N 1
ATOM 853 C CA . ASP A 1 104 ? 13.854 4.413 -29.623 1.00 85.56 104 ASP A CA 1
ATOM 854 C C . ASP A 1 104 ? 14.161 2.909 -29.746 1.00 85.56 104 ASP A C 1
ATOM 856 O O . ASP A 1 104 ? 13.997 2.316 -30.815 1.00 85.56 104 ASP A O 1
ATOM 860 N N . LYS A 1 105 ? 14.575 2.258 -28.650 1.00 85.88 105 LYS A N 1
ATOM 861 C CA . LYS A 1 105 ? 14.962 0.837 -28.642 1.00 85.88 105 LYS A CA 1
ATOM 862 C C . LYS A 1 105 ? 13.773 -0.118 -28.670 1.00 85.88 105 LYS A C 1
ATOM 864 O O . LYS A 1 105 ? 13.893 -1.244 -29.153 1.00 85.88 105 LYS A O 1
ATOM 869 N N . ILE A 1 106 ? 12.625 0.309 -28.144 1.00 88.12 106 ILE A N 1
ATOM 870 C CA . ILE A 1 106 ? 11.409 -0.503 -28.067 1.00 88.12 106 ILE A CA 1
ATOM 871 C C . ILE A 1 106 ? 10.258 0.292 -28.687 1.00 88.12 106 ILE A C 1
ATOM 873 O O . ILE A 1 106 ? 10.027 1.429 -28.286 1.00 88.12 106 ILE A O 1
ATOM 877 N N . PRO A 1 107 ? 9.468 -0.294 -29.610 1.00 91.62 107 PRO A N 1
ATOM 8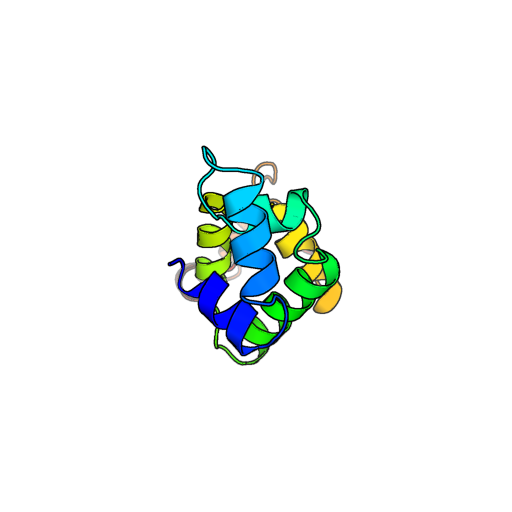78 C CA . PRO A 1 107 ? 8.321 0.390 -30.193 1.00 91.62 107 PRO A CA 1
ATOM 879 C C . PRO A 1 107 ? 7.417 1.022 -29.129 1.00 91.62 107 PRO A C 1
ATOM 881 O O . PRO A 1 107 ? 6.911 0.333 -28.240 1.00 91.62 107 PRO A O 1
ATOM 884 N N . THR A 1 108 ? 7.146 2.322 -29.258 1.00 89.62 108 THR A N 1
ATOM 885 C CA . THR A 1 108 ? 6.360 3.095 -28.281 1.00 89.62 108 THR A CA 1
ATOM 886 C C . THR A 1 108 ? 4.988 2.475 -28.001 1.00 89.62 108 THR A C 1
ATOM 888 O O . THR A 1 108 ? 4.490 2.530 -26.881 1.00 89.62 108 THR A O 1
ATOM 891 N N . SER A 1 109 ? 4.375 1.821 -28.992 1.00 92.56 109 SER A N 1
ATOM 892 C CA . SER A 1 109 ? 3.101 1.112 -28.821 1.00 92.56 109 SER A CA 1
ATOM 893 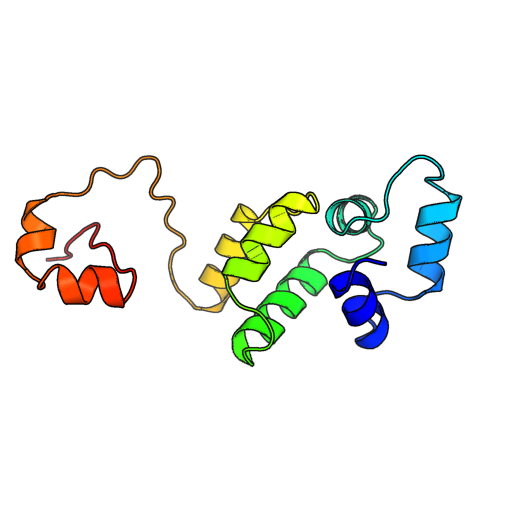C C . SER A 1 109 ? 3.184 -0.039 -27.810 1.00 92.56 109 SER A C 1
ATOM 895 O O . SER A 1 109 ? 2.215 -0.285 -27.092 1.00 92.56 109 SER A O 1
ATOM 897 N N . ILE A 1 110 ? 4.329 -0.721 -27.717 1.00 92.56 110 ILE A N 1
ATOM 898 C CA . ILE A 1 110 ? 4.585 -1.779 -26.733 1.00 92.56 110 ILE A CA 1
ATOM 899 C C . ILE A 1 110 ? 4.764 -1.162 -25.347 1.00 92.56 110 ILE A C 1
ATOM 901 O O . ILE A 1 110 ? 4.138 -1.638 -24.399 1.00 92.56 110 ILE A O 1
ATOM 905 N N . LEU A 1 111 ? 5.553 -0.089 -25.236 1.00 90.81 111 LEU A N 1
ATOM 906 C CA . LEU A 1 111 ? 5.772 0.623 -23.973 1.00 90.81 111 LEU A CA 1
ATOM 907 C C . LEU A 1 111 ? 4.450 1.137 -23.387 1.00 90.81 111 LEU A C 1
ATOM 909 O O . LEU A 1 111 ? 4.111 0.819 -22.249 1.00 90.81 111 LEU A O 1
ATOM 913 N N . LEU A 1 112 ? 3.638 1.825 -24.197 1.00 90.50 112 LEU A N 1
ATOM 914 C CA . LEU A 1 112 ? 2.339 2.359 -23.779 1.00 90.50 112 LEU A CA 1
ATOM 915 C C . LEU A 1 112 ? 1.344 1.258 -23.404 1.00 90.50 112 LEU A C 1
ATOM 917 O O . LEU A 1 112 ? 0.682 1.351 -22.371 1.00 90.50 112 LEU A O 1
ATOM 921 N N . LYS A 1 113 ? 1.241 0.197 -24.218 1.00 93.50 113 LYS A N 1
ATOM 922 C CA . LYS A 1 113 ? 0.316 -0.917 -23.956 1.00 93.50 113 LYS A CA 1
ATOM 923 C C . LYS A 1 113 ? 0.615 -1.605 -22.624 1.00 93.50 113 LYS A C 1
ATOM 925 O O . LYS A 1 113 ? -0.319 -2.022 -21.944 1.00 93.50 113 LYS A O 1
ATOM 930 N N . ASN A 1 114 ? 1.893 -1.726 -22.270 1.00 91.38 114 ASN A N 1
ATOM 931 C CA . ASN A 1 114 ? 2.332 -2.409 -21.055 1.00 91.38 114 ASN A CA 1
ATOM 932 C C . ASN A 1 114 ? 2.633 -1.456 -19.890 1.00 91.38 114 ASN A C 1
ATOM 934 O O . ASN A 1 114 ? 2.977 -1.934 -18.816 1.00 91.38 114 ASN A O 1
ATOM 938 N N . ARG A 1 115 ? 2.471 -0.137 -20.077 1.00 89.44 115 ARG A N 1
ATOM 939 C CA . ARG A 1 115 ? 2.753 0.900 -19.068 1.00 89.44 115 ARG A CA 1
ATOM 940 C C . ARG A 1 115 ? 4.197 0.846 -18.549 1.00 89.44 115 ARG A C 1
ATOM 942 O O . ARG A 1 115 ? 4.433 0.963 -17.353 1.00 89.44 115 ARG A O 1
ATOM 949 N N . ILE A 1 116 ? 5.147 0.651 -19.462 1.00 89.44 116 ILE A N 1
ATOM 950 C CA . ILE A 1 116 ? 6.582 0.575 -19.165 1.00 89.44 116 ILE A CA 1
ATOM 951 C C . ILE A 1 116 ? 7.247 1.889 -19.569 1.00 89.44 116 ILE A C 1
ATOM 953 O O . ILE A 1 116 ? 6.966 2.429 -20.640 1.00 89.44 116 ILE A O 1
ATOM 957 N N . VAL A 1 117 ? 8.162 2.360 -18.728 1.00 88.31 117 VAL A N 1
ATOM 958 C CA . VAL A 1 117 ? 9.110 3.435 -19.022 1.00 88.31 117 VAL A CA 1
ATOM 959 C C . VAL A 1 117 ? 10.508 2.876 -18.785 1.00 88.31 117 VAL A C 1
ATOM 961 O O . VAL A 1 117 ? 10.717 2.160 -17.809 1.00 88.31 117 VAL A O 1
ATOM 964 N N . ILE A 1 118 ? 11.439 3.165 -19.692 1.00 88.38 118 ILE A N 1
ATOM 965 C CA . ILE A 1 118 ? 12.847 2.781 -19.558 1.00 88.38 118 ILE A CA 1
ATOM 966 C C . ILE A 1 118 ? 13.567 3.983 -18.954 1.00 88.38 118 ILE A C 1
ATOM 968 O O . ILE A 1 118 ? 13.506 5.069 -19.528 1.00 88.38 118 ILE A O 1
ATOM 972 N N . THR A 1 119 ? 14.176 3.804 -17.787 1.00 86.19 119 THR A N 1
ATOM 973 C CA . THR A 1 119 ? 14.832 4.885 -17.035 1.00 86.19 119 THR A CA 1
ATOM 974 C C . THR A 1 119 ? 16.346 4.879 -17.199 1.00 86.19 119 THR A C 1
ATOM 976 O O . THR A 1 119 ? 16.951 5.944 -17.202 1.00 86.19 119 THR A O 1
ATOM 979 N N . GLU A 1 120 ? 16.947 3.706 -17.377 1.00 84.12 120 GLU A N 1
ATOM 980 C CA . GLU A 1 120 ? 18.393 3.520 -17.492 1.00 84.12 120 GLU A CA 1
ATOM 981 C C . GLU A 1 120 ? 18.724 2.232 -18.262 1.00 84.12 120 GLU A C 1
ATOM 983 O O . GLU A 1 120 ? 17.841 1.415 -18.547 1.00 84.12 120 GLU A O 1
ATOM 988 N N . GLU A 1 121 ? 19.992 2.077 -18.632 1.00 78.19 121 GLU A N 1
ATOM 989 C CA . GLU A 1 121 ? 20.561 0.861 -19.210 1.00 78.19 121 GLU A CA 1
ATOM 990 C C . GLU A 1 121 ? 21.822 0.517 -18.417 1.00 78.19 121 GLU A C 1
ATOM 992 O O . GLU A 1 121 ? 22.697 1.368 -18.260 1.00 78.19 121 GLU A O 1
ATOM 997 N N . ASP A 1 122 ? 21.892 -0.716 -17.924 1.00 77.25 122 ASP A N 1
ATOM 998 C CA . ASP A 1 122 ? 23.123 -1.267 -17.368 1.00 77.25 122 ASP A CA 1
ATOM 999 C C . ASP A 1 122 ? 23.994 -1.811 -18.514 1.00 77.25 122 ASP A C 1
ATOM 1001 O O . ASP A 1 122 ? 23.477 -2.478 -19.417 1.00 77.25 122 ASP A O 1
ATOM 1005 N N . ASP A 1 123 ? 25.300 -1.522 -18.463 1.00 61.44 123 ASP A N 1
ATOM 1006 C CA . ASP A 1 123 ? 26.324 -2.002 -19.413 1.00 61.44 123 ASP A CA 1
ATOM 1007 C C . ASP A 1 123 ? 26.471 -3.541 -19.452 1.00 61.44 123 ASP A C 1
ATOM 1009 O O . ASP A 1 123 ? 26.458 -4.193 -18.377 1.00 61.44 123 ASP A O 1
#

Secondary structure (DSSP, 8-state):
--HHHHHHHHTTSS-HHHHHHHHHH-TTS---HHHHHHTTSS-HHHHHHHHHHHHHHTSS-HHHHHHHHTTT--HHHHHHHHHHHHT-----GGGPPP-HHHHTSS-HHHHHHHT--------